Protein AF-A0A353TE96-F1 (afdb_monomer)

Secondary structure (DSSP, 8-state):
-----S--SSGGGGGTTTSTTEEEEE-TTSTT--EEEEESS-S-SSS--PPPEEETTEEE---EEE-HHHHTTSS--EEEEGGGSS-GGG-S-------

Structure (mmCIF, N/CA/C/O backbone):
data_AF-A0A353TE96-F1
#
_entry.id   AF-A0A353TE96-F1
#
loop_
_atom_site.group_PDB
_atom_site.id
_atom_site.type_symbol
_atom_site.label_atom_id
_atom_site.label_alt_id
_atom_site.label_comp_id
_atom_site.label_asym_id
_atom_site.label_entity_id
_atom_site.label_seq_id
_atom_site.pdbx_PDB_ins_code
_atom_site.Cartn_x
_atom_site.Cartn_y
_atom_site.Cartn_z
_atom_site.occupancy
_atom_site.B_iso_or_equiv
_atom_site.auth_seq_id
_atom_site.auth_comp_id
_atom_site.auth_asym_id
_atom_site.auth_atom_id
_atom_site.pdbx_PDB_model_num
ATOM 1 N N . MET A 1 1 ? -16.202 8.237 7.450 1.00 41.50 1 MET A N 1
ATOM 2 C CA . MET A 1 1 ? -15.917 8.830 6.126 1.00 41.50 1 MET A CA 1
ATOM 3 C C . MET A 1 1 ? -14.497 9.380 6.136 1.00 41.50 1 MET A C 1
ATOM 5 O O . MET A 1 1 ? -14.241 10.381 6.792 1.00 41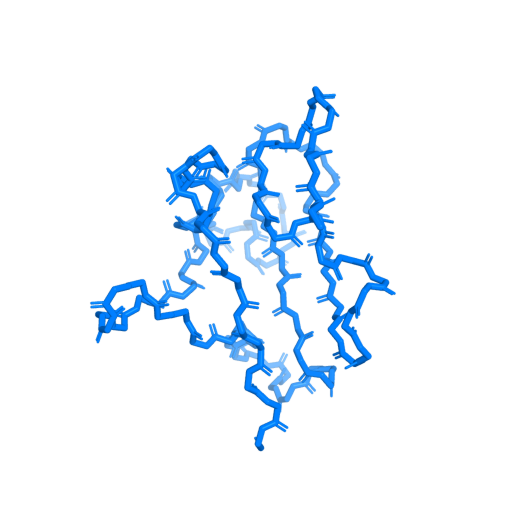.50 1 MET A O 1
ATOM 9 N N . ILE A 1 2 ? -13.554 8.677 5.510 1.00 47.75 2 ILE A N 1
ATOM 10 C CA . ILE A 1 2 ? -12.157 9.114 5.386 1.00 47.75 2 ILE A CA 1
ATOM 11 C C . ILE A 1 2 ? -12.035 9.722 3.988 1.00 47.75 2 ILE A C 1
ATOM 13 O O . ILE A 1 2 ? -11.929 8.982 3.021 1.00 47.75 2 ILE A O 1
ATOM 17 N N . LYS A 1 3 ? -12.100 11.052 3.860 1.00 46.19 3 LYS A N 1
ATOM 18 C CA . LYS A 1 3 ? -11.765 11.724 2.596 1.00 46.19 3 LYS A CA 1
ATOM 19 C C . LYS A 1 3 ? -10.279 12.070 2.598 1.00 46.19 3 LYS A C 1
ATOM 21 O O . LYS A 1 3 ? -9.825 12.859 3.427 1.00 46.19 3 LYS A O 1
ATOM 26 N N . SER A 1 4 ? -9.544 11.441 1.687 1.00 52.16 4 SER A N 1
ATOM 27 C CA . SER A 1 4 ? -8.142 11.726 1.387 1.00 52.16 4 SER A CA 1
ATOM 28 C C . SER A 1 4 ? -8.034 13.145 0.818 1.00 52.16 4 SER A C 1
ATOM 30 O O . SER A 1 4 ? -8.643 13.455 -0.201 1.00 52.16 4 SER A O 1
ATOM 32 N N . ARG A 1 5 ? -7.332 14.053 1.506 1.00 44.09 5 ARG A N 1
ATOM 33 C CA . ARG A 1 5 ? -7.044 15.402 0.995 1.00 44.09 5 ARG A CA 1
ATOM 34 C C . ARG A 1 5 ? -5.707 15.340 0.261 1.00 44.09 5 ARG A C 1
ATOM 36 O O . ARG A 1 5 ? -4.705 15.070 0.906 1.00 44.09 5 ARG A O 1
ATOM 43 N N . GLY A 1 6 ? -5.749 15.574 -1.054 1.00 45.25 6 GLY A N 1
ATOM 44 C CA . GLY A 1 6 ? -4.653 15.946 -1.961 1.00 45.25 6 GLY A CA 1
ATOM 45 C C . GLY A 1 6 ? -3.243 15.464 -1.608 1.00 45.25 6 GLY A C 1
ATOM 46 O O . GLY A 1 6 ? -2.590 16.049 -0.751 1.00 45.25 6 GLY A O 1
ATOM 47 N N . GLY A 1 7 ? -2.755 14.463 -2.348 1.00 44.28 7 GLY A N 1
ATOM 48 C CA . GLY A 1 7 ? -1.344 14.050 -2.342 1.00 44.28 7 GLY A CA 1
ATOM 49 C C . GLY A 1 7 ? -1.094 12.569 -2.062 1.00 44.28 7 GLY A C 1
ATOM 50 O O . GLY A 1 7 ? 0.058 12.151 -2.002 1.00 44.28 7 GLY A O 1
ATOM 51 N N . VAL A 1 8 ? -2.141 11.761 -1.886 1.00 51.88 8 VAL A N 1
ATOM 52 C CA . VAL A 1 8 ? -1.981 10.328 -1.631 1.00 51.88 8 VAL A CA 1
ATOM 53 C C . VAL A 1 8 ? -2.158 9.562 -2.940 1.00 51.88 8 VAL A C 1
ATOM 55 O O . VAL A 1 8 ? -3.262 9.152 -3.272 1.00 51.88 8 VAL A O 1
ATOM 58 N N . THR A 1 9 ? -1.067 9.378 -3.686 1.00 60.47 9 THR A N 1
ATOM 59 C CA . THR A 1 9 ? -1.045 8.556 -4.914 1.00 60.47 9 THR A CA 1
ATOM 60 C C . THR A 1 9 ? -1.400 7.093 -4.633 1.00 60.47 9 THR A C 1
ATOM 62 O O . THR A 1 9 ? -1.841 6.392 -5.524 1.00 60.47 9 THR A O 1
ATOM 65 N N . ASN A 1 10 ? -1.243 6.632 -3.384 1.00 67.88 10 ASN A N 1
ATOM 66 C CA . ASN A 1 10 ? -1.557 5.263 -2.990 1.00 67.88 10 ASN A CA 1
ATOM 67 C C . ASN A 1 10 ? -2.675 5.221 -1.926 1.00 67.88 10 ASN A C 1
ATOM 69 O O . ASN A 1 10 ? -2.432 5.636 -0.786 1.00 67.88 10 ASN A O 1
ATOM 73 N N . PRO A 1 11 ? -3.862 4.662 -2.220 1.00 71.50 11 PRO A N 1
ATOM 74 C CA . PRO A 1 11 ? -4.974 4.576 -1.268 1.00 71.50 11 PRO A CA 1
ATOM 75 C C . PRO A 1 11 ? -4.608 3.889 0.055 1.00 71.50 11 PRO A C 1
ATOM 77 O O . PRO A 1 11 ? -5.155 4.227 1.110 1.00 71.50 11 PRO A O 1
ATOM 80 N N . ILE A 1 12 ? -3.638 2.976 0.041 1.00 74.62 12 ILE A N 1
ATOM 81 C CA . ILE A 1 12 ? -3.228 2.215 1.223 1.00 74.62 12 ILE A CA 1
ATOM 82 C C . ILE A 1 12 ? -2.446 3.060 2.221 1.00 74.62 12 ILE A C 1
ATOM 84 O O . ILE A 1 12 ? -2.597 2.850 3.424 1.00 74.62 12 ILE A O 1
ATOM 88 N N . ASN A 1 13 ? -1.740 4.105 1.780 1.00 74.69 13 ASN A N 1
ATOM 89 C CA . ASN A 1 13 ? -1.095 5.046 2.702 1.00 74.69 13 ASN A CA 1
ATOM 90 C C . ASN A 1 13 ? -2.108 5.714 3.651 1.00 74.69 13 ASN A C 1
ATOM 92 O O . ASN A 1 13 ? -1.758 6.095 4.767 1.00 74.69 13 ASN A O 1
ATOM 96 N N . SER A 1 14 ? -3.388 5.789 3.269 1.00 75.38 14 SER A N 1
ATOM 97 C CA . SER A 1 14 ? -4.447 6.312 4.140 1.00 75.38 14 SER A CA 1
ATOM 98 C C . SER A 1 14 ? -4.800 5.397 5.326 1.00 75.38 14 SER A C 1
ATOM 100 O O . SER A 1 14 ? -5.457 5.861 6.267 1.00 75.38 14 SER A O 1
ATOM 102 N N . LEU A 1 15 ? -4.375 4.128 5.301 1.00 77.06 15 LEU A N 1
ATOM 103 C CA . LEU A 1 15 ? -4.590 3.127 6.355 1.00 77.06 15 LEU A CA 1
ATOM 104 C C . LEU A 1 15 ? -3.471 3.116 7.406 1.00 77.06 15 LEU A C 1
ATOM 106 O O . LEU A 1 15 ? -3.619 2.459 8.444 1.00 77.06 15 LEU A O 1
ATOM 110 N N . VAL A 1 16 ? -2.372 3.842 7.166 1.00 74.25 16 VAL A N 1
ATOM 111 C CA . VAL A 1 16 ? -1.264 3.981 8.121 1.00 74.25 16 VAL A CA 1
ATOM 112 C C . VAL A 1 16 ? -1.806 4.495 9.450 1.00 74.25 16 VAL A C 1
ATOM 114 O O . VAL A 1 16 ? -2.498 5.509 9.509 1.00 74.25 16 VAL A O 1
ATOM 117 N N . GLY A 1 17 ? -1.532 3.759 10.528 1.00 75.56 17 GLY A N 1
ATOM 118 C CA . GLY A 1 17 ? -1.986 4.111 11.876 1.00 75.56 17 GLY A CA 1
ATOM 119 C C . GLY A 1 17 ? -3.485 3.911 12.139 1.00 75.56 17 GLY A C 1
ATOM 120 O O . GLY A 1 17 ? -3.910 4.052 13.282 1.00 75.56 17 GLY A O 1
ATOM 121 N N . LYS A 1 18 ? -4.288 3.536 11.133 1.00 82.88 18 LYS A N 1
ATOM 122 C CA . LYS A 1 18 ? -5.718 3.210 11.310 1.00 82.88 18 LYS A CA 1
ATOM 123 C C . LYS A 1 18 ? -5.965 1.727 11.548 1.00 82.88 18 LYS A C 1
ATOM 125 O O . LYS A 1 18 ? -6.970 1.362 12.150 1.00 82.88 18 LYS A O 1
ATOM 130 N N . VAL A 1 19 ? -5.050 0.872 11.096 1.00 81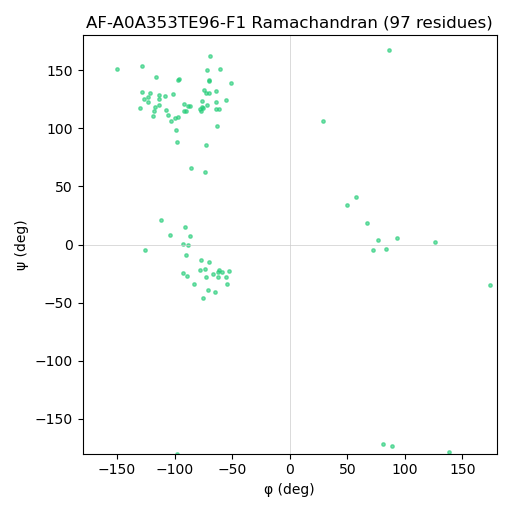.44 19 VAL A N 1
ATOM 131 C CA . VAL A 1 19 ? -5.136 -0.579 11.276 1.00 81.44 19 VAL A CA 1
ATOM 132 C C . VAL A 1 19 ? -3.966 -1.058 12.128 1.00 81.44 19 VAL A C 1
ATOM 134 O O . VAL A 1 19 ? -2.805 -0.939 11.748 1.00 81.44 19 VAL A O 1
ATOM 137 N N . SER A 1 20 ? -4.266 -1.640 13.291 1.00 81.81 20 SER A N 1
ATOM 138 C CA . SER A 1 20 ? -3.235 -2.195 14.172 1.00 81.81 20 SER A CA 1
ATOM 139 C C . SER A 1 20 ? -2.497 -3.363 13.515 1.00 81.81 20 SER A C 1
ATOM 141 O O . SER A 1 20 ? -3.121 -4.285 12.973 1.00 81.81 20 SER A O 1
ATOM 143 N N . GLY A 1 21 ? -1.165 -3.326 13.587 1.00 79.56 21 GLY A N 1
ATOM 144 C CA . GLY A 1 21 ? -0.290 -4.329 12.981 1.00 79.56 21 GLY A CA 1
ATOM 145 C C . GLY A 1 21 ? -0.132 -4.201 11.464 1.00 79.56 21 GLY A C 1
ATOM 146 O O . GLY A 1 21 ? 0.533 -5.049 10.881 1.00 79.56 21 GLY A O 1
ATOM 147 N N . LEU A 1 22 ? -0.717 -3.178 10.833 1.00 82.06 22 LEU A N 1
ATOM 148 C CA . LEU A 1 22 ? -0.435 -2.823 9.447 1.00 82.06 22 LEU A CA 1
ATOM 149 C C . LEU A 1 22 ? 0.743 -1.846 9.419 1.00 82.06 22 LEU A C 1
ATOM 151 O O . LEU A 1 22 ? 0.668 -0.755 9.985 1.00 82.06 22 LEU A O 1
ATOM 155 N N . GLN A 1 23 ? 1.823 -2.242 8.761 1.00 82.31 23 GLN A N 1
ATOM 156 C CA . GLN A 1 23 ? 2.990 -1.408 8.524 1.00 82.31 23 GLN A CA 1
ATOM 157 C C . GLN A 1 23 ? 3.096 -1.149 7.026 1.00 82.31 23 GLN A C 1
ATOM 159 O O . GLN A 1 23 ? 3.110 -2.083 6.232 1.00 82.31 23 GLN A O 1
ATOM 164 N N . ILE A 1 24 ? 3.157 0.120 6.641 1.00 78.12 24 ILE A N 1
ATOM 165 C CA . ILE A 1 24 ? 3.300 0.530 5.246 1.00 78.12 24 ILE A CA 1
ATOM 166 C C . ILE A 1 24 ? 4.553 1.388 5.176 1.00 78.12 24 ILE A C 1
ATOM 168 O O . ILE A 1 24 ? 4.678 2.367 5.911 1.00 78.12 24 ILE A O 1
ATOM 172 N N . SER A 1 25 ? 5.491 0.985 4.330 1.00 73.94 25 SER A N 1
ATOM 173 C CA . SER A 1 25 ? 6.727 1.707 4.063 1.00 73.94 25 SER A CA 1
ATOM 174 C C . SER A 1 25 ? 6.744 2.072 2.587 1.00 73.94 25 SER A C 1
ATOM 176 O O . SER A 1 25 ? 6.865 1.192 1.737 1.00 73.94 25 SER A O 1
ATOM 178 N N . GLY A 1 26 ? 6.606 3.359 2.274 1.00 64.75 26 GLY A N 1
ATOM 179 C CA . GLY A 1 26 ? 6.854 3.846 0.918 1.00 64.75 26 GLY A CA 1
ATOM 180 C C . GLY A 1 26 ? 8.347 3.779 0.601 1.00 64.75 26 GLY A C 1
ATOM 181 O O . GLY A 1 26 ? 9.170 4.044 1.480 1.00 64.75 26 GLY A O 1
ATOM 182 N N . SER A 1 27 ? 8.699 3.420 -0.633 1.00 58.94 27 SER A N 1
ATOM 183 C CA . SER A 1 27 ? 10.062 3.548 -1.149 1.00 58.94 27 SER A CA 1
ATOM 184 C C . SER A 1 27 ? 10.441 5.035 -1.166 1.00 58.94 27 SER A C 1
ATOM 186 O O . SER A 1 27 ? 9.955 5.829 -1.973 1.00 58.94 27 SER A O 1
ATOM 188 N N . THR A 1 28 ? 11.224 5.456 -0.173 1.00 47.47 28 THR A N 1
ATOM 189 C CA . THR A 1 28 ? 11.624 6.848 0.056 1.00 47.47 28 THR A CA 1
ATOM 190 C C . THR A 1 28 ? 12.638 7.281 -1.000 1.00 47.47 28 THR A C 1
ATOM 192 O O . THR A 1 28 ? 13.842 7.176 -0.780 1.00 47.47 28 THR A O 1
ATOM 195 N N . GLY A 1 29 ? 12.171 7.749 -2.154 1.00 50.59 29 GLY A N 1
ATOM 196 C CA . GLY A 1 29 ? 13.057 8.337 -3.163 1.00 50.59 29 GLY A CA 1
ATOM 197 C C . GLY A 1 29 ? 12.382 8.690 -4.481 1.00 50.59 29 GLY A C 1
ATOM 198 O O . GLY A 1 29 ? 12.708 9.719 -5.067 1.00 50.59 29 GLY A O 1
ATOM 199 N N . ASN A 1 30 ? 11.394 7.898 -4.908 1.00 54.84 30 ASN A N 1
ATOM 200 C CA . ASN A 1 30 ? 10.779 8.044 -6.225 1.00 54.84 30 ASN A CA 1
ATOM 201 C C . ASN A 1 30 ? 9.267 8.261 -6.077 1.00 54.84 30 ASN A C 1
ATOM 203 O O . ASN A 1 30 ? 8.577 7.470 -5.435 1.00 54.84 30 ASN A O 1
ATOM 207 N N . MET A 1 31 ? 8.732 9.327 -6.682 1.00 52.75 31 MET A N 1
ATOM 208 C CA . MET A 1 31 ? 7.285 9.448 -6.883 1.00 52.75 31 MET A CA 1
ATOM 209 C C . MET A 1 31 ? 6.828 8.279 -7.769 1.00 52.75 31 MET A C 1
ATOM 211 O O . MET A 1 31 ? 7.289 8.173 -8.900 1.00 52.75 31 MET A O 1
ATOM 215 N N . GLY A 1 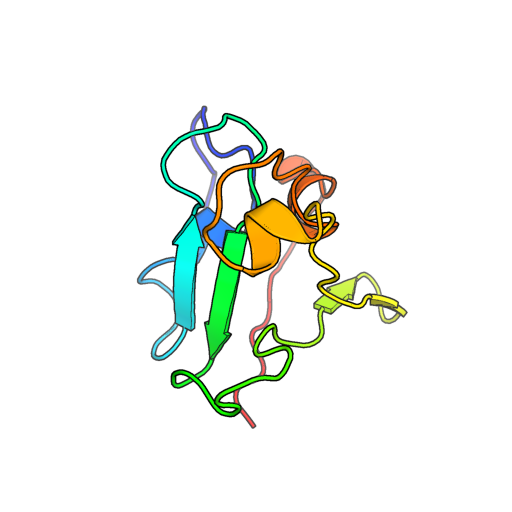32 ? 5.969 7.400 -7.242 1.00 57.91 32 GLY A N 1
ATOM 216 C CA . GLY A 1 32 ? 5.558 6.153 -7.908 1.00 57.91 32 GLY A CA 1
ATOM 217 C C . GLY A 1 32 ? 6.381 4.910 -7.536 1.00 57.91 32 GLY A C 1
ATOM 218 O O . GLY A 1 32 ? 6.174 3.857 -8.122 1.00 57.91 32 GLY A O 1
ATOM 219 N N . GLY A 1 33 ? 7.312 5.006 -6.578 1.00 63.00 33 GLY A N 1
ATOM 220 C CA . GLY A 1 33 ? 8.032 3.839 -6.057 1.00 63.00 33 GLY A CA 1
ATOM 221 C C . GLY A 1 33 ? 7.145 2.951 -5.178 1.00 63.00 33 GLY A C 1
ATOM 222 O O . G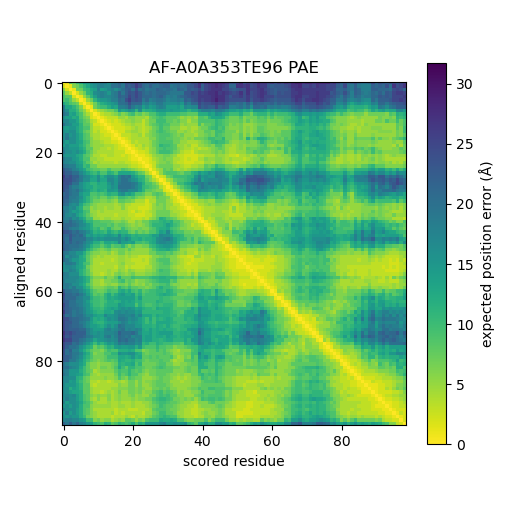LY A 1 33 ? 6.228 3.435 -4.514 1.00 63.00 33 GLY A O 1
ATOM 223 N N . SER A 1 34 ? 7.423 1.652 -5.151 1.00 65.50 34 SER A N 1
ATOM 224 C CA . SER A 1 34 ? 6.685 0.574 -4.500 1.00 65.50 34 SER A CA 1
ATOM 225 C C . SER A 1 34 ? 6.394 0.895 -3.045 1.00 65.50 34 SER A C 1
ATOM 227 O O . SER A 1 34 ? 7.213 1.430 -2.292 1.00 65.50 34 SER A O 1
ATOM 229 N N . SER A 1 35 ? 5.182 0.551 -2.628 1.00 69.25 35 SER A N 1
ATOM 230 C CA . SER A 1 35 ? 4.760 0.679 -1.241 1.00 69.25 35 SER A CA 1
ATOM 231 C C . SER A 1 35 ? 4.781 -0.702 -0.612 1.00 69.25 35 SER A C 1
ATOM 233 O O . SER A 1 35 ? 3.907 -1.524 -0.887 1.00 69.25 35 SER A O 1
ATOM 235 N N . LYS A 1 36 ? 5.770 -0.954 0.248 1.00 75.31 36 LYS A N 1
ATOM 236 C CA . LYS A 1 36 ? 5.895 -2.226 0.955 1.00 75.31 36 LYS A CA 1
ATOM 237 C C . LYS A 1 36 ? 4.896 -2.268 2.099 1.00 75.31 36 LYS A C 1
ATOM 239 O O . LYS A 1 36 ? 5.002 -1.505 3.060 1.00 75.31 36 LYS A O 1
ATOM 244 N N . ILE A 1 37 ? 3.937 -3.178 1.999 1.00 78.94 37 ILE A N 1
ATOM 245 C CA . ILE A 1 37 ? 2.871 -3.355 2.985 1.00 78.94 37 ILE A CA 1
ATOM 246 C C . ILE A 1 37 ? 3.132 -4.660 3.734 1.00 78.94 37 ILE A C 1
ATOM 248 O O . ILE A 1 37 ? 3.350 -5.699 3.122 1.00 78.94 37 ILE A O 1
ATOM 252 N N . LEU A 1 38 ? 3.140 -4.604 5.061 1.00 81.25 38 LEU A N 1
ATOM 253 C CA . LEU A 1 38 ? 3.411 -5.727 5.954 1.00 81.25 38 LEU A CA 1
ATOM 254 C C . LEU A 1 38 ? 2.293 -5.826 6.992 1.00 81.25 38 LEU A C 1
ATOM 256 O O . LEU A 1 38 ? 1.953 -4.843 7.652 1.00 81.25 38 LEU A O 1
ATOM 260 N N . ILE A 1 39 ? 1.751 -7.029 7.179 1.00 83.00 39 ILE A N 1
ATOM 261 C CA . ILE A 1 39 ? 0.777 -7.321 8.236 1.00 83.00 39 ILE A CA 1
ATOM 262 C C . ILE A 1 39 ? 1.470 -8.162 9.307 1.00 83.00 39 ILE A C 1
ATOM 264 O O . ILE A 1 39 ? 1.858 -9.302 9.065 1.00 83.00 39 ILE A O 1
ATOM 268 N N . ARG A 1 40 ? 1.592 -7.598 10.514 1.00 81.69 40 ARG A N 1
ATOM 269 C CA . ARG A 1 40 ? 2.286 -8.189 11.673 1.00 81.69 40 ARG A CA 1
ATOM 270 C C . ARG A 1 40 ? 3.762 -8.516 11.390 1.00 81.69 40 ARG A C 1
ATOM 272 O O . ARG A 1 40 ? 4.273 -9.532 11.852 1.00 81.69 40 ARG A O 1
ATOM 279 N N . GLY A 1 41 ? 4.445 -7.622 10.675 1.00 78.06 41 GLY A N 1
ATOM 280 C CA . GLY A 1 41 ? 5.883 -7.707 10.416 1.00 78.06 41 GLY A CA 1
ATOM 281 C C . GLY A 1 41 ? 6.268 -8.656 9.280 1.00 78.06 41 GLY A C 1
ATOM 282 O O . GLY A 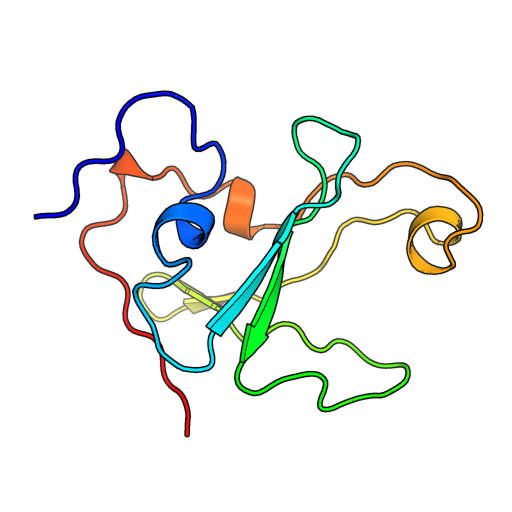1 41 ? 5.431 -9.141 8.521 1.00 78.06 41 GLY A O 1
ATOM 283 N N . ALA A 1 42 ? 7.574 -8.878 9.137 1.00 75.38 42 ALA A N 1
ATOM 284 C CA . ALA A 1 42 ? 8.142 -9.711 8.087 1.00 75.38 42 ALA A CA 1
ATOM 285 C C . ALA A 1 42 ? 7.988 -11.204 8.418 1.00 75.38 42 ALA A C 1
ATOM 287 O O . ALA A 1 42 ? 8.566 -11.679 9.392 1.00 75.38 42 ALA A O 1
ATOM 288 N N . LYS A 1 43 ? 7.225 -11.945 7.604 1.00 70.19 43 LYS A N 1
ATOM 289 C CA . LYS A 1 43 ? 7.066 -13.404 7.751 1.00 70.19 43 LYS A CA 1
ATOM 290 C C . LYS A 1 43 ? 8.117 -14.211 6.985 1.00 70.19 43 LYS A C 1
ATOM 292 O O . LYS A 1 43 ? 8.432 -15.316 7.410 1.00 70.19 43 LYS A O 1
ATOM 297 N N . SER A 1 44 ? 8.675 -13.669 5.901 1.00 66.62 44 SER A N 1
ATOM 298 C CA . SER A 1 44 ? 9.796 -14.266 5.169 1.00 66.62 44 SER A CA 1
ATOM 299 C C . SER A 1 44 ? 11.037 -13.376 5.217 1.00 66.62 44 SER A C 1
ATOM 301 O O . SER A 1 44 ? 10.941 -12.147 5.210 1.00 66.62 44 SER A O 1
ATOM 303 N N . ILE A 1 45 ? 12.207 -14.013 5.286 1.00 63.47 45 ILE A N 1
ATOM 304 C CA . ILE A 1 45 ? 13.519 -13.348 5.313 1.00 63.47 45 ILE A CA 1
ATOM 305 C C . ILE A 1 45 ? 13.976 -12.996 3.888 1.00 63.47 45 ILE A C 1
ATOM 307 O O . ILE A 1 45 ? 14.600 -11.961 3.686 1.00 63.47 45 ILE A O 1
ATOM 311 N N . SER A 1 46 ? 13.634 -13.828 2.900 1.00 63.53 46 SER A N 1
ATOM 312 C CA . SER A 1 46 ? 14.028 -13.663 1.491 1.00 63.53 46 SER A CA 1
ATOM 313 C C . SER A 1 46 ? 12.855 -13.655 0.504 1.00 63.53 46 SER A C 1
ATOM 315 O O . SER A 1 46 ? 13.071 -13.479 -0.691 1.00 63.53 46 SER A O 1
ATOM 317 N N . GLY A 1 47 ? 11.629 -13.885 0.979 1.00 65.12 47 GLY A N 1
ATOM 318 C CA . GLY A 1 47 ? 10.432 -13.984 0.143 1.00 65.12 47 GLY A CA 1
ATOM 319 C C . GLY A 1 47 ? 9.605 -12.702 0.074 1.00 65.12 47 GLY A C 1
ATOM 320 O O . GLY A 1 47 ? 9.915 -11.689 0.704 1.00 65.12 47 GLY A O 1
ATOM 321 N N . ASN A 1 48 ? 8.508 -12.780 -0.683 1.00 68.31 48 ASN A N 1
ATOM 322 C CA . ASN A 1 48 ? 7.512 -11.721 -0.743 1.00 68.31 48 ASN A CA 1
ATOM 323 C C . ASN A 1 48 ? 6.711 -11.678 0.572 1.00 68.31 48 ASN A C 1
ATOM 325 O O . ASN A 1 48 ? 6.072 -12.658 0.949 1.00 68.31 48 ASN A O 1
ATOM 329 N N . ASN A 1 49 ? 6.760 -10.539 1.267 1.00 73.75 49 ASN A N 1
ATOM 330 C CA . ASN A 1 49 ? 6.018 -10.301 2.511 1.00 73.75 49 ASN A CA 1
ATOM 331 C C . ASN A 1 49 ? 4.798 -9.398 2.308 1.00 73.75 49 ASN A C 1
ATOM 333 O O . ASN A 1 49 ? 4.200 -8.964 3.296 1.00 73.75 49 ASN A O 1
ATOM 337 N N . GLN A 1 50 ? 4.463 -9.086 1.055 1.00 78.81 50 GLN A N 1
ATOM 338 C CA . GLN A 1 50 ? 3.253 -8.349 0.745 1.00 78.81 50 GLN A CA 1
ATOM 339 C C . GLN A 1 50 ? 2.020 -9.222 1.000 1.00 78.81 50 GLN A C 1
ATOM 341 O O . GLN A 1 50 ? 2.043 -10.426 0.730 1.00 78.81 50 GLN A O 1
ATOM 346 N N . PRO A 1 51 ? 0.943 -8.643 1.553 1.00 80.44 51 PRO A N 1
ATOM 347 C CA . PRO A 1 51 ? -0.317 -9.348 1.694 1.00 80.44 51 PRO A CA 1
ATOM 348 C C . PRO A 1 51 ? -0.965 -9.578 0.323 1.00 80.44 51 PRO A C 1
ATOM 350 O O . PRO A 1 51 ? -0.653 -8.903 -0.655 1.00 80.44 51 PRO A O 1
ATOM 353 N N . LEU A 1 52 ? -1.908 -10.517 0.272 1.00 84.44 52 LEU A N 1
ATOM 354 C CA . LEU A 1 52 ? -2.786 -10.675 -0.881 1.00 84.44 52 LEU A CA 1
ATOM 355 C C . LEU A 1 52 ? -3.792 -9.520 -0.914 1.00 84.44 52 LEU A C 1
ATOM 357 O O . LEU A 1 52 ? -4.452 -9.250 0.095 1.00 84.44 52 LEU A O 1
ATOM 361 N N . PHE A 1 53 ? -3.935 -8.875 -2.068 1.00 83.12 53 PHE A N 1
ATOM 362 C CA . PHE A 1 53 ? -4.968 -7.871 -2.296 1.00 83.12 53 PHE A CA 1
ATOM 363 C C . PHE A 1 53 ? -6.157 -8.530 -2.980 1.00 83.12 53 PHE A C 1
ATOM 365 O O . PHE A 1 53 ? -5.993 -9.427 -3.799 1.00 83.12 53 PHE A O 1
ATOM 372 N N . VAL A 1 54 ? -7.367 -8.115 -2.624 1.00 85.12 54 VAL A N 1
ATOM 373 C CA . VAL A 1 54 ? -8.592 -8.601 -3.262 1.00 85.12 54 VAL A CA 1
ATOM 374 C C . VAL A 1 54 ? -9.413 -7.381 -3.648 1.00 85.12 54 VAL A C 1
ATOM 376 O O . VAL A 1 54 ? -9.796 -6.607 -2.771 1.00 85.12 54 VAL A O 1
ATOM 379 N N . ILE A 1 55 ? -9.649 -7.209 -4.948 1.00 85.25 55 ILE A N 1
ATOM 380 C CA . ILE A 1 55 ? -10.434 -6.109 -5.522 1.00 85.25 55 ILE A CA 1
ATOM 381 C C . ILE A 1 55 ? -11.683 -6.731 -6.133 1.00 85.25 55 ILE A C 1
ATOM 383 O O . ILE A 1 55 ? -11.565 -7.617 -6.973 1.00 85.25 55 ILE A O 1
ATOM 387 N N . ASP A 1 56 ? -12.868 -6.335 -5.673 1.00 84.62 56 ASP A N 1
ATOM 388 C CA . ASP A 1 56 ? -14.152 -6.854 -6.172 1.00 84.62 56 ASP A CA 1
ATOM 389 C C . ASP A 1 56 ? -14.241 -8.395 -6.224 1.00 84.62 56 ASP A C 1
ATOM 391 O O . ASP A 1 56 ? -14.866 -8.988 -7.099 1.00 84.62 56 ASP A O 1
ATOM 395 N N . GLY A 1 57 ? -13.590 -9.070 -5.270 1.00 86.56 57 GLY A N 1
ATOM 396 C CA . GLY A 1 57 ? -13.540 -10.535 -5.190 1.00 86.56 57 GLY A CA 1
ATOM 397 C C . GLY A 1 57 ? -12.465 -11.197 -6.059 1.00 86.56 57 GLY A C 1
ATOM 398 O O . GLY A 1 57 ? -12.271 -12.408 -5.953 1.00 86.56 57 GLY A O 1
ATOM 399 N N . VAL A 1 58 ? -11.725 -10.431 -6.861 1.00 85.75 58 VAL A N 1
ATOM 400 C CA . VAL A 1 58 ? -10.601 -10.923 -7.662 1.00 85.75 58 VAL A CA 1
ATOM 401 C C . VAL A 1 58 ? -9.298 -10.768 -6.872 1.00 85.75 58 VAL A C 1
ATOM 403 O O . VAL A 1 58 ? -8.952 -9.651 -6.473 1.00 85.75 58 VAL A O 1
ATOM 406 N N . PRO A 1 59 ? -8.558 -11.862 -6.616 1.00 83.69 59 PRO A N 1
ATOM 407 C CA . PRO A 1 59 ? -7.258 -11.781 -5.971 1.00 83.69 59 PRO A CA 1
ATOM 408 C C . PRO A 1 59 ? -6.233 -11.157 -6.924 1.00 83.69 59 PRO A C 1
ATOM 410 O O . PRO A 1 59 ? -6.091 -11.585 -8.068 1.00 83.69 59 PRO A O 1
ATOM 413 N N . ILE A 1 60 ? -5.500 -10.167 -6.426 1.00 79.75 60 ILE A N 1
ATOM 414 C CA . ILE A 1 60 ? -4.381 -9.521 -7.103 1.00 79.75 60 ILE A CA 1
ATOM 415 C C . ILE A 1 60 ? -3.139 -9.671 -6.232 1.00 79.75 60 ILE A C 1
ATOM 417 O O . ILE A 1 60 ? -3.138 -9.390 -5.029 1.00 79.75 60 ILE A O 1
ATOM 421 N N . GLU A 1 61 ? -2.060 -10.127 -6.853 1.00 70.88 61 GLU A N 1
ATOM 422 C CA . GLU A 1 61 ? -0.766 -10.220 -6.195 1.00 70.88 61 GLU A CA 1
ATOM 423 C C . GLU A 1 61 ? -0.155 -8.823 -6.052 1.00 70.88 61 GLU A C 1
ATOM 425 O O . GLU A 1 61 ? -0.122 -8.041 -7.000 1.00 70.88 61 GLU A O 1
ATOM 430 N N . GLY A 1 62 ? 0.351 -8.502 -4.859 1.00 65.44 62 GLY A N 1
ATOM 431 C CA . GLY A 1 62 ? 1.169 -7.311 -4.620 1.00 65.44 62 GLY A CA 1
ATOM 432 C C . GLY A 1 62 ? 2.565 -7.487 -5.210 1.00 65.44 62 GLY A C 1
ATOM 433 O O . GLY A 1 62 ? 3.551 -7.576 -4.478 1.00 65.44 62 GLY A O 1
ATOM 434 N N . THR A 1 63 ? 2.640 -7.652 -6.527 1.00 66.38 63 THR A N 1
ATOM 435 C CA . THR A 1 63 ? 3.906 -7.803 -7.237 1.00 66.38 63 THR A CA 1
ATOM 436 C C . THR A 1 63 ? 4.556 -6.434 -7.342 1.00 66.38 63 THR A C 1
ATOM 438 O O . THR A 1 63 ? 3.991 -5.508 -7.923 1.00 66.38 63 THR A O 1
ATOM 441 N N . ASP A 1 64 ? 5.739 -6.310 -6.746 1.00 68.81 64 ASP A N 1
ATOM 442 C CA . ASP A 1 64 ? 6.592 -5.142 -6.920 1.00 68.81 64 ASP A CA 1
ATOM 443 C C . ASP A 1 64 ? 7.270 -5.231 -8.287 1.00 68.81 64 ASP A C 1
ATOM 445 O O . ASP A 1 64 ? 7.988 -6.196 -8.574 1.00 68.81 64 ASP A O 1
ATOM 449 N N . TYR A 1 65 ? 7.087 -4.215 -9.123 1.00 67.69 65 TYR A N 1
ATOM 450 C CA . TYR A 1 65 ? 7.792 -4.106 -10.395 1.00 67.69 65 TYR A CA 1
ATOM 451 C C . TYR A 1 65 ? 9.145 -3.434 -10.167 1.00 67.69 65 TYR A C 1
ATOM 453 O O . TYR A 1 65 ? 9.408 -2.326 -10.619 1.00 67.69 65 TYR A O 1
ATOM 461 N N . ASN A 1 66 ? 10.027 -4.110 -9.438 1.00 67.62 66 ASN A N 1
ATOM 462 C CA . ASN A 1 66 ? 11.378 -3.625 -9.175 1.00 67.62 66 ASN A CA 1
ATOM 463 C C . ASN A 1 66 ? 12.373 -4.240 -10.156 1.00 67.62 66 ASN A C 1
ATOM 465 O O . ASN A 1 66 ? 12.299 -5.433 -10.462 1.00 67.62 66 ASN A O 1
ATOM 469 N N . THR A 1 67 ? 13.359 -3.460 -10.612 1.00 69.31 67 THR A N 1
ATOM 470 C CA . THR A 1 67 ? 14.528 -4.072 -11.257 1.00 69.31 67 THR A CA 1
ATOM 471 C C . THR A 1 67 ? 15.233 -5.009 -10.268 1.00 69.31 67 THR A C 1
ATOM 473 O O . THR A 1 67 ? 15.195 -4.796 -9.054 1.00 69.31 67 THR A O 1
ATOM 476 N N . ASN A 1 68 ? 15.903 -6.056 -10.766 1.00 69.69 68 ASN A N 1
ATOM 477 C CA . ASN A 1 68 ? 16.636 -6.998 -9.907 1.00 69.69 68 ASN A CA 1
ATOM 478 C C . ASN A 1 68 ? 17.655 -6.290 -8.997 1.00 69.69 68 ASN A C 1
ATOM 480 O O . ASN A 1 68 ? 17.852 -6.702 -7.856 1.00 69.69 68 ASN A O 1
ATOM 484 N N . ASP A 1 69 ? 18.262 -5.206 -9.477 1.00 65.06 69 ASP A N 1
ATOM 485 C CA . ASP A 1 69 ? 19.195 -4.397 -8.694 1.00 65.06 69 ASP A CA 1
ATOM 486 C C . ASP A 1 69 ? 18.471 -3.605 -7.590 1.00 65.06 69 ASP A C 1
ATOM 488 O O . ASP A 1 69 ? 18.946 -3.570 -6.448 1.00 65.06 69 ASP A O 1
ATOM 492 N N . ALA A 1 70 ? 17.274 -3.068 -7.877 1.00 65.12 70 ALA A N 1
ATOM 493 C CA . ALA A 1 70 ? 16.448 -2.368 -6.893 1.00 65.12 70 ALA A CA 1
ATOM 494 C C . ALA A 1 70 ? 15.982 -3.327 -5.787 1.00 65.12 70 ALA A C 1
ATOM 496 O O . ALA A 1 70 ? 16.075 -3.004 -4.602 1.00 65.12 70 ALA A O 1
ATOM 497 N N . ALA A 1 71 ? 15.589 -4.552 -6.150 1.00 62.38 71 ALA A N 1
ATOM 498 C CA . ALA A 1 71 ? 15.217 -5.598 -5.196 1.00 62.38 71 ALA A CA 1
ATOM 499 C C . ALA A 1 71 ? 16.376 -6.014 -4.266 1.00 62.38 71 ALA A C 1
ATOM 501 O O . ALA A 1 71 ? 16.143 -6.436 -3.132 1.00 62.38 71 ALA A O 1
ATOM 502 N N . ARG A 1 72 ? 17.629 -5.884 -4.724 1.00 66.00 72 ARG A N 1
ATOM 503 C CA . ARG A 1 72 ? 18.842 -6.209 -3.949 1.00 66.00 72 ARG A CA 1
ATOM 504 C C . ARG A 1 72 ? 19.425 -5.011 -3.195 1.00 66.00 72 ARG A C 1
ATOM 506 O O . ARG A 1 72 ? 20.447 -5.167 -2.531 1.00 66.00 72 ARG A O 1
ATOM 513 N N . GLY A 1 73 ? 18.805 -3.832 -3.292 1.00 62.78 73 GLY A N 1
ATOM 514 C CA . GLY A 1 73 ? 19.327 -2.599 -2.700 1.00 62.78 73 GLY A CA 1
ATOM 515 C C . GLY A 1 73 ? 20.620 -2.100 -3.357 1.00 62.78 73 GLY A C 1
ATOM 516 O O . GLY A 1 73 ? 21.334 -1.299 -2.760 1.00 62.78 73 GLY A O 1
ATOM 517 N N . ALA A 1 74 ? 20.927 -2.562 -4.573 1.00 69.00 74 ALA A N 1
ATOM 518 C CA . ALA A 1 74 ? 22.134 -2.223 -5.330 1.00 69.00 74 ALA A CA 1
ATOM 519 C C . ALA A 1 74 ? 21.944 -0.996 -6.253 1.00 69.00 74 ALA A C 1
ATOM 521 O O . ALA A 1 74 ? 22.759 -0.755 -7.141 1.00 69.00 74 ALA A O 1
ATOM 522 N N . GLY A 1 75 ? 20.876 -0.217 -6.039 1.00 67.31 75 GLY A N 1
ATOM 523 C CA . GLY A 1 75 ? 20.397 0.816 -6.967 1.00 67.31 75 GLY A CA 1
ATOM 524 C C . GLY A 1 75 ? 19.455 0.239 -8.029 1.00 67.31 75 GLY A C 1
ATOM 525 O O . GLY A 1 75 ? 19.337 -0.968 -8.152 1.00 67.31 75 GLY A O 1
ATOM 526 N N . GLY A 1 76 ? 18.735 1.077 -8.775 1.00 66.94 76 GLY A N 1
ATOM 527 C CA . GLY A 1 76 ? 17.775 0.623 -9.789 1.00 66.94 76 GLY A CA 1
ATOM 528 C C . GLY A 1 76 ? 16.481 1.430 -9.792 1.00 66.94 76 GLY A C 1
ATOM 529 O O . GLY A 1 76 ? 16.335 2.381 -9.024 1.00 66.94 76 GLY A O 1
ATOM 530 N N . TYR A 1 77 ? 15.554 1.051 -10.671 1.00 64.50 77 TYR A N 1
ATOM 531 C CA . TYR A 1 77 ? 14.246 1.689 -10.769 1.00 64.50 77 TYR A CA 1
ATOM 532 C C . TYR A 1 77 ? 13.197 0.826 -10.084 1.00 64.50 77 TYR A C 1
ATOM 534 O O . TYR A 1 77 ? 13.088 -0.378 -10.318 1.00 64.50 77 TYR A O 1
ATOM 542 N N . ASP A 1 78 ? 12.445 1.487 -9.224 1.00 68.69 78 ASP A N 1
ATOM 543 C CA . ASP A 1 78 ? 11.254 0.959 -8.601 1.00 68.69 78 ASP A CA 1
ATOM 544 C C . ASP A 1 78 ? 10.060 1.521 -9.376 1.00 68.69 78 ASP A C 1
ATOM 546 O O . ASP A 1 78 ? 9.820 2.733 -9.340 1.00 68.69 78 ASP A O 1
ATOM 550 N N . TYR A 1 79 ? 9.388 0.658 -10.142 1.00 66.62 79 TYR A N 1
ATOM 551 C CA . TYR A 1 79 ? 8.247 1.035 -10.979 1.00 66.62 79 TYR A CA 1
ATOM 552 C C . TYR A 1 79 ? 6.916 0.992 -10.220 1.00 66.62 79 TYR A C 1
ATOM 554 O O . TYR A 1 79 ? 5.864 1.162 -10.833 1.00 66.62 79 TYR A O 1
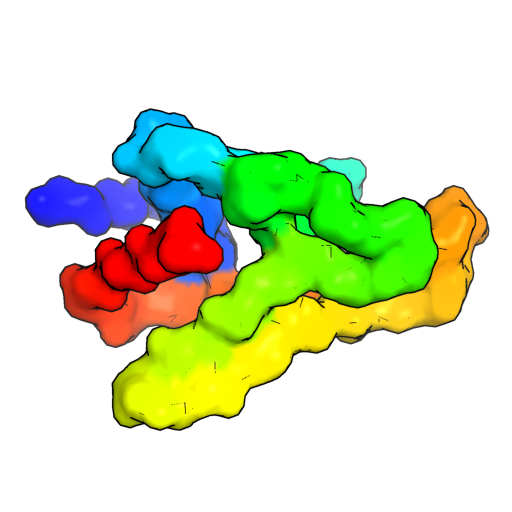ATOM 562 N N . GLY A 1 80 ? 6.948 0.774 -8.905 1.00 68.62 80 GLY A N 1
ATOM 563 C CA . GLY A 1 80 ? 5.746 0.702 -8.097 1.00 68.62 80 GLY A CA 1
ATOM 564 C C . GLY A 1 80 ? 5.155 -0.700 -8.005 1.00 68.62 80 GLY A C 1
ATOM 565 O O . GLY A 1 80 ? 5.712 -1.701 -8.461 1.00 68.62 80 GLY A O 1
ATOM 566 N N . ASN A 1 81 ? 3.980 -0.752 -7.389 1.00 71.69 81 ASN A N 1
ATOM 567 C CA . ASN A 1 81 ? 3.175 -1.953 -7.232 1.00 71.69 81 ASN A CA 1
ATOM 568 C C . ASN A 1 81 ? 1.746 -1.697 -7.711 1.00 71.69 81 ASN A C 1
ATOM 570 O O . ASN A 1 81 ? 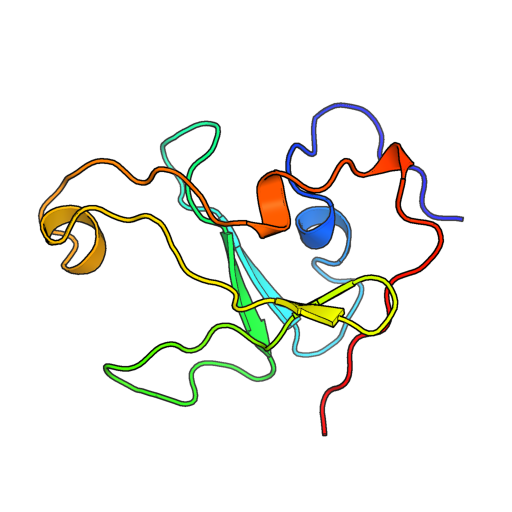1.262 -0.572 -7.610 1.00 71.69 81 ASN A O 1
ATOM 574 N N . LEU A 1 82 ? 1.051 -2.755 -8.145 1.00 70.88 82 LEU A N 1
ATOM 575 C CA . LEU A 1 82 ? -0.314 -2.699 -8.710 1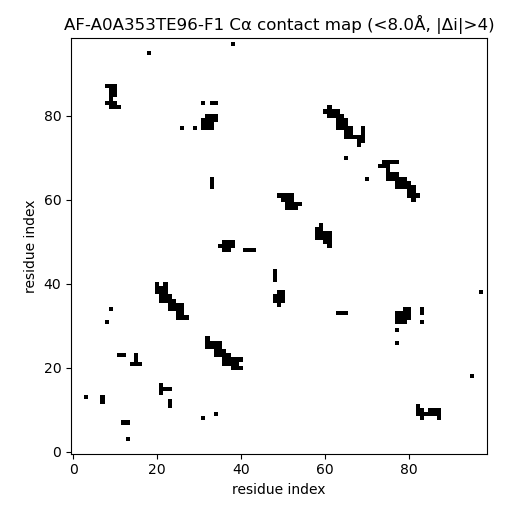.00 70.88 82 LEU A CA 1
ATOM 576 C C . LEU A 1 82 ? -1.339 -1.963 -7.827 1.00 70.88 82 LEU A C 1
ATOM 578 O O . LEU A 1 82 ? -2.348 -1.463 -8.304 1.00 70.88 82 LEU A O 1
ATOM 582 N N . ILE A 1 83 ? -1.079 -1.868 -6.523 1.00 70.25 83 ILE A N 1
ATOM 583 C CA . ILE A 1 83 ? -1.916 -1.142 -5.562 1.00 70.25 83 ILE A CA 1
ATOM 584 C C . ILE A 1 83 ? -1.913 0.378 -5.795 1.00 70.25 83 ILE A C 1
ATOM 586 O O . ILE A 1 83 ? -2.865 1.052 -5.409 1.00 70.25 83 ILE A O 1
ATOM 590 N N . GLN A 1 84 ? -0.861 0.928 -6.404 1.00 70.94 84 GLN A N 1
ATOM 591 C CA . GLN A 1 84 ? -0.761 2.360 -6.717 1.00 70.94 84 GLN A CA 1
ATOM 592 C C . GLN A 1 84 ? -1.570 2.752 -7.948 1.00 70.94 84 GLN A C 1
ATOM 594 O O . GLN A 1 84 ? -1.945 3.913 -8.070 1.00 70.94 84 GLN A O 1
ATOM 599 N N . ASP A 1 85 ? -1.868 1.787 -8.817 1.00 73.62 85 ASP A N 1
ATOM 600 C CA . ASP A 1 85 ? -2.697 2.008 -10.001 1.00 73.62 85 ASP A CA 1
ATOM 601 C C . ASP A 1 85 ? -4.187 2.094 -9.645 1.00 73.62 85 ASP A C 1
ATOM 603 O O . ASP A 1 85 ? -5.005 2.534 -10.454 1.00 73.62 85 ASP A O 1
ATOM 607 N N . ILE A 1 86 ? -4.558 1.697 -8.423 1.00 77.56 86 ILE A N 1
ATOM 608 C CA . ILE A 1 86 ? -5.930 1.808 -7.939 1.00 77.56 86 ILE A CA 1
ATOM 609 C C . ILE A 1 86 ? -6.211 3.266 -7.594 1.00 77.56 86 ILE A C 1
ATOM 611 O O . ILE A 1 86 ? -5.637 3.837 -6.661 1.00 77.56 86 ILE A O 1
ATOM 615 N N . ASN A 1 87 ? -7.165 3.846 -8.312 1.00 79.31 87 ASN A N 1
ATOM 616 C CA . ASN A 1 87 ? -7.657 5.178 -8.029 1.00 79.31 87 ASN A CA 1
ATOM 617 C C . ASN A 1 87 ? -8.334 5.216 -6.642 1.00 79.31 87 ASN A C 1
ATOM 619 O O . ASN A 1 87 ? -9.295 4.479 -6.406 1.00 79.31 87 ASN A O 1
ATOM 623 N N . PRO A 1 88 ? -7.882 6.079 -5.714 1.00 77.25 88 PRO A N 1
ATOM 624 C CA . PRO A 1 88 ? -8.483 6.184 -4.388 1.00 77.25 88 PRO A CA 1
ATOM 625 C C . PRO A 1 88 ? -9.948 6.640 -4.408 1.00 77.25 88 PRO A C 1
ATOM 627 O O . PRO A 1 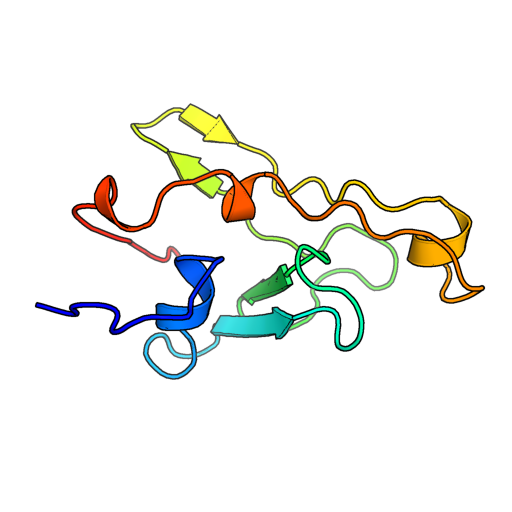88 ? -10.663 6.348 -3.449 1.00 77.25 88 PRO A O 1
ATOM 630 N N . ASP A 1 89 ? -10.395 7.341 -5.454 1.00 82.44 89 ASP A N 1
ATOM 631 C CA . ASP A 1 89 ? -11.787 7.797 -5.574 1.00 82.44 89 ASP A CA 1
ATOM 632 C C . ASP A 1 89 ? -12.762 6.654 -5.908 1.00 82.44 89 ASP A C 1
ATOM 634 O O . ASP A 1 89 ? -13.948 6.762 -5.598 1.00 82.44 89 ASP A O 1
ATOM 638 N N . ASP A 1 90 ? -12.261 5.542 -6.458 1.00 83.94 90 ASP A N 1
ATOM 639 C CA . ASP A 1 90 ? -13.063 4.364 -6.816 1.00 83.94 90 ASP A CA 1
ATOM 640 C C . ASP A 1 90 ? -13.207 3.369 -5.647 1.00 83.94 90 ASP A C 1
ATOM 642 O O . ASP A 1 90 ? -13.866 2.337 -5.762 1.00 83.94 90 ASP A O 1
ATOM 646 N N . ILE A 1 91 ? -12.611 3.670 -4.487 1.00 80.88 91 ILE A N 1
ATOM 647 C CA . ILE A 1 91 ? -12.636 2.794 -3.315 1.00 80.88 91 ILE A CA 1
ATOM 648 C C . ILE A 1 91 ? -13.745 3.218 -2.355 1.00 80.88 91 ILE A C 1
ATOM 650 O O . ILE A 1 91 ? -13.629 4.207 -1.630 1.00 80.88 91 ILE A O 1
ATOM 654 N N . GLU A 1 92 ? -14.794 2.403 -2.266 1.00 84.25 92 GLU A N 1
ATOM 655 C CA . GLU A 1 92 ? -15.861 2.602 -1.282 1.00 84.25 92 GLU A CA 1
ATOM 656 C C . GLU A 1 92 ? -15.426 2.187 0.133 1.00 84.25 92 GLU A C 1
ATOM 658 O O . GLU A 1 92 ? -15.645 2.910 1.112 1.00 84.25 92 GLU A O 1
ATOM 663 N N . SER A 1 93 ? -14.800 1.015 0.264 1.00 84.06 93 SER A N 1
ATOM 664 C CA . SER A 1 93 ? -14.393 0.473 1.559 1.00 84.06 93 SER A CA 1
ATOM 665 C C . SER A 1 93 ? -13.145 -0.400 1.461 1.00 84.06 93 SER A C 1
ATOM 667 O O . SER A 1 93 ? -12.876 -1.021 0.438 1.00 84.06 93 SER A O 1
ATOM 669 N N . ILE A 1 94 ? -12.371 -0.448 2.550 1.00 83.44 94 ILE A N 1
ATOM 670 C CA . ILE A 1 94 ? -11.188 -1.305 2.665 1.00 83.44 94 ILE A CA 1
ATOM 671 C C . ILE A 1 94 ? -11.320 -2.150 3.925 1.00 83.44 94 ILE A C 1
ATOM 673 O O . ILE A 1 94 ? -11.465 -1.620 5.029 1.00 83.44 94 ILE A O 1
ATOM 677 N N . SER A 1 95 ? -11.214 -3.465 3.756 1.00 86.62 95 SER A N 1
ATOM 678 C CA . SER A 1 95 ? -11.193 -4.428 4.854 1.00 86.62 95 SER A CA 1
ATOM 679 C C . SER A 1 95 ? -9.833 -5.104 4.930 1.00 86.62 95 SER A C 1
ATOM 681 O O . SER A 1 95 ? -9.341 -5.639 3.942 1.00 86.62 95 SER A O 1
ATOM 683 N N . VAL A 1 96 ? -9.223 -5.102 6.118 1.00 83.50 96 VAL A N 1
ATOM 684 C CA . VAL A 1 96 ? -7.931 -5.759 6.347 1.00 83.50 96 VAL A CA 1
ATOM 685 C C . VAL A 1 96 ? -8.141 -7.040 7.139 1.00 83.50 96 VAL A C 1
ATOM 687 O O . VAL A 1 96 ? -8.468 -7.005 8.329 1.00 83.50 96 VAL A O 1
ATOM 690 N N . LEU A 1 97 ? -7.908 -8.174 6.481 1.00 86.88 97 LEU A N 1
ATOM 691 C CA . LEU A 1 97 ? -7.948 -9.496 7.094 1.00 86.88 97 LEU A CA 1
ATOM 692 C C . LEU A 1 97 ? -6.574 -9.815 7.697 1.00 86.88 97 LEU A C 1
ATOM 694 O O . LEU A 1 97 ? -5.565 -9.840 7.000 1.00 86.88 97 LEU A O 1
ATOM 698 N N . LYS A 1 98 ? -6.531 -10.024 9.017 1.00 79.25 98 LYS A N 1
ATOM 699 C CA . LYS A 1 98 ? -5.296 -10.259 9.796 1.00 79.25 98 LYS A CA 1
ATOM 700 C C . LYS A 1 98 ? -5.208 -11.692 10.345 1.00 79.25 98 LYS A C 1
ATOM 702 O O . LYS A 1 98 ? -4.556 -11.884 11.373 1.00 79.25 98 LYS A O 1
ATOM 707 N N . GLY A 1 99 ? -5.944 -12.623 9.729 1.00 63.12 99 GLY A N 1
ATOM 708 C CA . GLY A 1 99 ? -6.067 -14.030 10.137 1.00 63.12 99 GLY A CA 1
ATOM 709 C C . GLY A 1 99 ? -4.716 -14.703 10.287 1.00 63.12 99 GLY A C 1
ATOM 710 O O . GLY A 1 99 ? -3.905 -14.585 9.345 1.00 63.12 99 GLY A O 1
#

Solvent-accessible surface area (backbone atoms only — not comparable to full-atom values): 6450 Å² total; per-residue (Å²): 138,87,78,86,75,86,83,71,68,34,50,66,69,75,44,58,86,73,42,90,56,49,44,73,46,66,45,89,86,47,95,62,27,31,63,51,41,24,68,74,51,81,82,45,95,88,57,88,45,50,59,82,42,68,57,98,84,43,79,41,74,60,53,65,51,47,37,76,41,35,74,69,73,73,49,70,55,50,69,14,29,65,65,48,74,43,60,58,89,77,56,89,78,86,84,87,86,84,125

Nearest PDB structures (foldseek):
  5fq8-assembly1_B  TM=8.899E-01  e=7.276E-04  Bacteroides thetaiotaomicron
  5fq7-assembly1_B  TM=8.894E-01  e=7.276E-04  Bacteroides thetaiotaomicron
  5fq7-assembly1_D  TM=8.896E-01  e=1.688E-03  Bacteroides thetaiotaomicron
  8ypt-assembly1_D  TM=7.571E-01  e=6.570E-03  Bacteroides fragilis

Radius of gyration: 13.61 Å; Cα contacts (8 Å, |Δi|>4): 135; chains: 1; bounding box: 38×30×25 Å

Sequence (99 aa):
MIKSRGGVTNPINSLVGKVSGLQISGSTGNMGGSSKILIRGAKSISGNNQPLFVIDGVPIEGTDYNTNDAARGAGGYDYGNLIQDINPDDIESISVLKG

Foldseek 3Di:
DDDDDPDCLFLCVSCVVVDPQWDWDAPPDDDQAAIQIARNDAPDPLDRRHDWDADPNRTDDQDWPWDPCVSVVNDGDGNYTPRSVDDNVPDPDDDDDND

Mean predicted aligned error: 9.95 Å

pLDDT: mean 70.93, std 11.27, range [41.5, 86.88]